Protein AF-A0A2S4UEX1-F1 (afdb_monomer)

Solvent-accessible surface area (backbone atoms only — not comparable to full-atom values): 8047 Å² total; per-residue (Å²): 134,86,85,81,86,78,75,74,74,84,74,80,72,80,70,77,70,56,43,48,67,89,42,46,71,67,38,50,58,53,49,52,52,53,32,50,78,68,70,47,55,55,76,77,33,6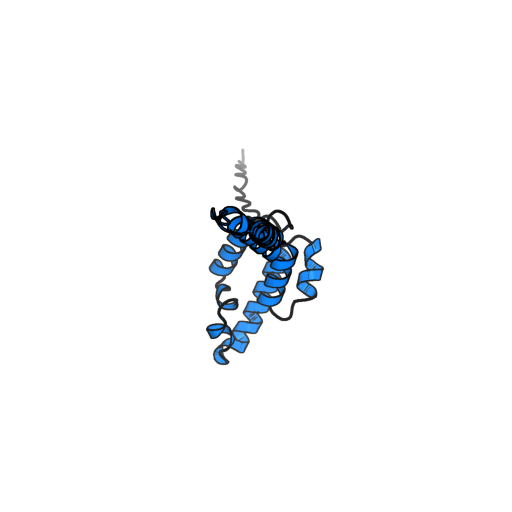4,84,56,65,75,34,76,96,34,50,74,58,47,54,56,47,32,56,53,46,39,55,48,51,61,73,45,37,37,77,87,49,46,63,59,35,68,76,28,62,91,38,40,61,52,21,50,51,54,49,39,51,73,40,35,51,59,57,51,53,48,51,54,50,25,52,49,49,47,74,68,61,70,88,59,89,95,58,64,65,67,58,50,52,51,53,58,76,73,70

Foldseek 3Di:
DDDDPPPPDPPPCPPLAADDLPCCVVSVVVLVVVCVVVVLCCLVPPVSVPDPVCVVVQVVSFVVLLVVNCVRHDPVLNVLSVVQSPGSVSSVVSVCVVSCVVVVVVVVVLVVQLVPLDDDPPDDPVVSVVSNVVD

Radius of gyration: 23.31 Å; Cα contacts (8 Å, |Δi|>4): 85; chains: 1; bounding box: 47×39×88 Å

Structure (mmCIF, N/CA/C/O backbone):
data_AF-A0A2S4UEX1-F1
#
_entry.id   AF-A0A2S4UEX1-F1
#
loop_
_atom_site.group_PDB
_atom_site.id
_atom_site.type_symbol
_atom_site.label_atom_id
_atom_site.label_alt_id
_atom_site.label_comp_id
_atom_site.label_asym_id
_atom_site.label_entity_id
_atom_site.label_seq_id
_atom_site.pdbx_PDB_ins_code
_atom_site.Cartn_x
_atom_site.Cartn_y
_atom_site.Cartn_z
_atom_site.occupancy
_atom_site.B_iso_or_equiv
_atom_site.auth_seq_id
_atom_site.auth_comp_id
_atom_site.auth_asym_id
_atom_site.auth_atom_id
_atom_site.pdbx_PDB_model_num
ATOM 1 N N . MET A 1 1 ? 18.247 19.158 54.604 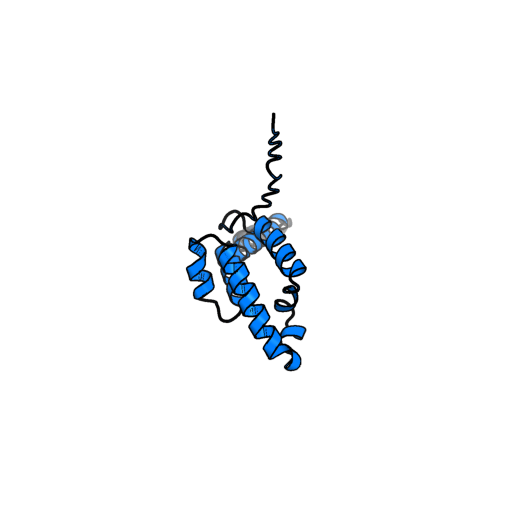1.00 45.16 1 MET A N 1
ATOM 2 C CA . MET A 1 1 ? 18.451 19.598 53.211 1.00 45.16 1 MET A CA 1
ATOM 3 C C . MET A 1 1 ? 17.717 18.611 52.330 1.00 45.16 1 MET A C 1
ATOM 5 O O . MET A 1 1 ? 18.118 17.457 52.274 1.00 45.16 1 MET A O 1
ATOM 9 N N . SER A 1 2 ? 16.562 19.025 51.811 1.00 39.44 2 SER A N 1
ATOM 10 C CA . SER A 1 2 ? 15.677 18.184 51.004 1.00 39.44 2 SER A CA 1
ATOM 11 C C . SER A 1 2 ? 16.321 17.893 49.655 1.00 39.44 2 SER A C 1
ATOM 13 O O . SER A 1 2 ? 16.837 18.804 49.010 1.00 39.44 2 SER A O 1
ATOM 15 N N . GLY A 1 3 ? 16.325 16.615 49.281 1.00 45.97 3 GLY A N 1
ATOM 16 C CA . GLY A 1 3 ? 16.811 16.158 47.990 1.00 45.97 3 GLY A CA 1
ATOM 17 C C . GLY A 1 3 ? 15.873 16.541 46.855 1.00 45.97 3 GLY A C 1
ATOM 18 O O . GLY A 1 3 ? 14.691 16.752 47.088 1.00 45.97 3 GLY A O 1
ATOM 19 N N . ASN A 1 4 ? 16.427 16.557 45.648 1.00 42.59 4 ASN A N 1
ATOM 20 C CA . ASN A 1 4 ? 15.720 16.269 44.407 1.00 42.59 4 ASN A CA 1
ATOM 21 C C . ASN A 1 4 ? 16.705 15.495 43.521 1.00 42.59 4 ASN A C 1
ATOM 23 O O . ASN A 1 4 ? 17.546 16.073 42.835 1.00 42.59 4 ASN A O 1
ATOM 27 N N . SER A 1 5 ? 16.629 14.166 43.602 1.00 52.34 5 SER A N 1
ATOM 28 C CA . SER A 1 5 ? 17.130 13.282 42.553 1.00 52.34 5 SER A CA 1
ATOM 29 C C . SER A 1 5 ? 16.087 13.277 41.444 1.00 52.34 5 SER A C 1
ATOM 31 O O . SER A 1 5 ? 15.237 12.392 41.406 1.00 52.34 5 SER A O 1
ATOM 33 N N . ASP A 1 6 ? 16.136 14.266 40.554 1.00 43.53 6 ASP A N 1
ATOM 34 C CA . ASP A 1 6 ? 15.383 14.198 39.304 1.00 43.53 6 ASP A CA 1
ATOM 35 C C . ASP A 1 6 ? 16.151 13.295 38.338 1.00 43.53 6 ASP A C 1
ATOM 37 O O . ASP A 1 6 ? 16.945 13.720 37.499 1.00 43.53 6 ASP A O 1
ATOM 41 N N . SER A 1 7 ? 15.920 11.995 38.532 1.00 51.84 7 SER A N 1
ATOM 42 C CA . SER A 1 7 ? 16.096 10.960 37.523 1.00 51.84 7 SER A CA 1
ATOM 43 C C . SER A 1 7 ? 15.204 11.330 36.342 1.00 51.84 7 SER A C 1
ATOM 45 O O . SER A 1 7 ? 14.029 10.971 36.307 1.00 51.84 7 SER A O 1
ATOM 47 N N . LEU A 1 8 ? 15.752 12.102 35.405 1.00 48.38 8 LEU A N 1
ATOM 48 C CA . LEU A 1 8 ? 15.090 12.399 34.147 1.00 48.38 8 LEU A CA 1
ATOM 49 C C . LEU A 1 8 ? 14.920 11.094 33.383 1.00 48.38 8 LEU A C 1
ATOM 51 O O . LEU A 1 8 ? 15.886 10.502 32.904 1.00 48.38 8 LEU A O 1
ATOM 55 N N . ASP A 1 9 ? 13.658 10.684 33.336 1.00 44.38 9 ASP A N 1
ATOM 56 C CA . ASP A 1 9 ? 13.128 9.553 32.608 1.00 44.38 9 ASP A CA 1
ATOM 57 C C . ASP A 1 9 ? 13.839 9.343 31.275 1.00 44.38 9 ASP A C 1
ATOM 59 O O . ASP A 1 9 ? 13.866 10.202 30.385 1.00 44.38 9 ASP A O 1
ATOM 63 N N . ASP A 1 10 ? 14.358 8.131 31.157 1.00 46.47 10 ASP A N 1
ATOM 64 C CA . ASP A 1 10 ? 14.896 7.516 29.966 1.00 46.47 10 ASP A CA 1
ATOM 65 C C . ASP A 1 10 ? 13.775 7.433 28.912 1.00 46.47 10 ASP A C 1
ATOM 67 O O . ASP A 1 10 ? 13.072 6.430 28.753 1.00 46.47 10 ASP A O 1
ATOM 71 N N . LYS A 1 11 ? 13.529 8.541 28.199 1.00 46.88 11 LYS A N 1
ATOM 72 C CA . LYS A 1 11 ? 12.700 8.545 26.994 1.00 46.88 11 LYS A CA 1
ATOM 73 C C . LYS A 1 11 ? 13.456 7.755 25.936 1.00 46.88 11 LYS A C 1
ATOM 75 O O . LYS A 1 11 ? 14.139 8.320 25.082 1.00 46.88 11 LYS A O 1
ATOM 80 N N . SER A 1 12 ? 13.234 6.445 25.938 1.00 43.19 12 SER A N 1
ATOM 81 C CA . SER A 1 12 ? 13.298 5.600 24.750 1.00 43.19 12 SER A CA 1
ATOM 82 C C . SER A 1 12 ? 12.320 6.164 23.710 1.00 43.19 12 SER A C 1
ATOM 84 O O . SER A 1 12 ? 11.197 5.698 23.515 1.00 43.19 12 SER A O 1
ATOM 86 N N . SER A 1 13 ? 12.721 7.257 23.064 1.00 47.03 13 SER A N 1
ATOM 87 C CA . SER A 1 13 ? 12.044 7.833 21.917 1.00 47.03 13 SER A CA 1
ATOM 88 C C . SER A 1 13 ? 12.367 6.936 20.733 1.00 47.03 13 SER A C 1
ATOM 90 O O . SER A 1 13 ? 13.177 7.266 19.867 1.00 47.03 13 SER A O 1
ATOM 92 N N . ASN A 1 14 ? 11.719 5.772 20.693 1.00 46.56 14 ASN A N 1
ATOM 93 C CA . ASN A 1 14 ? 11.555 4.986 19.478 1.00 46.56 14 ASN A CA 1
ATOM 94 C C . ASN A 1 14 ? 10.642 5.779 18.530 1.00 46.56 14 ASN A C 1
ATOM 96 O O . ASN A 1 14 ? 9.501 5.405 18.259 1.00 46.56 14 ASN A O 1
ATOM 100 N N . SER A 1 15 ? 11.117 6.944 18.081 1.00 61.66 15 SER A N 1
ATOM 101 C CA . SER A 1 15 ? 10.405 7.791 17.142 1.00 61.66 15 SER A CA 1
ATOM 102 C C . SER A 1 15 ? 10.394 7.066 15.805 1.00 61.66 15 SER A C 1
ATOM 104 O O . SER A 1 15 ? 11.376 6.988 15.069 1.00 61.66 15 SER A O 1
ATOM 106 N N . PHE A 1 16 ? 9.260 6.439 15.528 1.00 74.62 16 PHE A N 1
ATOM 107 C CA . PHE A 1 16 ? 8.956 5.875 14.233 1.00 74.62 16 PHE A CA 1
ATOM 108 C C . PHE A 1 16 ? 9.107 6.995 13.183 1.00 74.62 16 PHE A C 1
ATOM 110 O O . PHE A 1 16 ? 8.312 7.938 13.154 1.00 74.62 16 PHE A O 1
ATOM 117 N N . LYS A 1 17 ? 10.174 6.949 12.371 1.00 87.88 17 LYS A N 1
ATOM 118 C CA . LYS A 1 17 ? 10.455 7.989 11.369 1.00 87.88 17 LYS A CA 1
ATOM 119 C C . LYS A 1 17 ? 9.304 8.036 10.367 1.00 87.88 17 LYS A C 1
ATOM 121 O O . LYS A 1 17 ? 8.917 7.001 9.836 1.00 87.88 17 LYS A O 1
ATOM 126 N N . LYS A 1 18 ? 8.777 9.232 10.093 1.00 93.06 18 LYS A N 1
ATOM 127 C CA . LYS A 1 18 ? 7.683 9.416 9.129 1.00 93.06 18 LYS A CA 1
ATOM 128 C C . LYS A 1 18 ? 8.082 8.971 7.715 1.00 93.06 18 LYS A C 1
ATOM 130 O O . LYS A 1 18 ? 9.256 9.064 7.344 1.00 93.06 18 LYS A O 1
ATOM 135 N N . LEU A 1 19 ? 7.106 8.496 6.938 1.00 93.38 19 LEU A N 1
ATOM 136 C CA . LEU A 1 19 ? 7.322 8.061 5.553 1.00 93.38 19 LEU A CA 1
ATOM 137 C C . LEU A 1 19 ? 7.750 9.231 4.666 1.00 93.38 19 LEU A C 1
ATOM 139 O O . LEU A 1 19 ? 7.083 10.262 4.649 1.00 93.38 19 LEU A O 1
ATOM 143 N N . THR A 1 20 ? 8.805 9.021 3.890 1.00 90.31 20 THR A N 1
ATOM 144 C CA . THR A 1 20 ? 9.259 9.828 2.752 1.00 90.31 20 THR A CA 1
ATOM 145 C C . THR A 1 20 ? 9.391 8.912 1.532 1.00 90.31 20 THR A C 1
ATOM 147 O O . THR A 1 20 ? 9.487 7.693 1.674 1.00 90.31 20 THR A O 1
ATOM 150 N N . THR A 1 21 ? 9.473 9.467 0.322 1.00 86.88 21 THR A N 1
ATOM 151 C CA . THR A 1 21 ? 9.717 8.666 -0.899 1.00 86.88 21 THR A CA 1
ATOM 152 C C . THR A 1 21 ? 11.028 7.872 -0.841 1.00 86.88 21 THR A C 1
ATOM 154 O O . THR A 1 21 ? 11.167 6.840 -1.483 1.00 86.88 21 THR A O 1
ATOM 157 N N . SER A 1 22 ? 11.990 8.322 -0.033 1.00 87.12 22 SER A N 1
ATOM 158 C CA . SER A 1 22 ? 13.321 7.724 0.097 1.00 87.12 22 SER A CA 1
ATOM 159 C C . SER A 1 22 ? 13.449 6.616 1.147 1.00 87.12 22 SER A C 1
ATOM 161 O O . SER A 1 22 ? 14.493 5.970 1.200 1.00 87.12 22 SER A O 1
ATOM 163 N N . ASN A 1 23 ? 12.452 6.394 2.012 1.00 90.69 23 ASN A N 1
ATOM 164 C CA . ASN A 1 23 ? 12.578 5.450 3.134 1.00 90.69 23 ASN A CA 1
ATOM 165 C C . ASN A 1 23 ? 11.509 4.346 3.166 1.00 90.69 23 ASN A C 1
ATOM 167 O O . ASN A 1 23 ? 11.396 3.655 4.182 1.00 90.69 23 ASN A O 1
ATOM 171 N N . TRP A 1 24 ? 10.776 4.148 2.064 1.00 91.31 24 TRP A N 1
ATOM 172 C CA . TRP A 1 24 ? 9.657 3.203 1.962 1.00 91.31 24 TRP A CA 1
ATOM 173 C C . TRP A 1 24 ? 9.961 1.812 2.523 1.00 91.31 24 TRP A C 1
ATOM 175 O O . TRP A 1 24 ? 9.197 1.312 3.339 1.00 91.31 24 TRP A O 1
ATOM 185 N N . VAL A 1 25 ? 11.083 1.192 2.144 1.00 88.69 25 VAL A N 1
ATOM 186 C CA . VAL A 1 25 ? 11.407 -0.196 2.531 1.00 88.69 25 VAL A CA 1
ATOM 187 C C . VAL A 1 25 ? 11.537 -0.355 4.052 1.00 88.69 25 VAL A C 1
ATOM 189 O O . VAL A 1 25 ? 10.898 -1.225 4.658 1.00 88.69 25 VAL A O 1
ATOM 192 N N . SER A 1 26 ? 12.333 0.506 4.687 1.00 90.56 26 SER A N 1
ATOM 193 C CA . SER A 1 26 ? 12.536 0.480 6.140 1.00 90.56 26 SER A CA 1
ATOM 194 C C . SER A 1 26 ? 11.263 0.880 6.881 1.00 90.56 26 SER A C 1
ATOM 196 O O . SER A 1 26 ? 10.885 0.240 7.864 1.00 90.56 26 SER A O 1
ATOM 198 N N . TRP A 1 27 ? 10.566 1.901 6.376 1.00 94.06 27 TRP A N 1
ATOM 199 C CA . TRP A 1 27 ? 9.304 2.371 6.935 1.00 94.06 27 TRP A CA 1
ATOM 200 C C . TRP A 1 27 ? 8.230 1.281 6.903 1.00 94.06 27 TRP A C 1
ATOM 202 O O . TRP A 1 27 ? 7.634 0.980 7.934 1.00 94.06 27 TRP A O 1
ATOM 212 N N . LYS A 1 28 ? 8.042 0.621 5.754 1.00 93.94 28 LYS A N 1
ATOM 213 C CA . LYS A 1 28 ? 7.087 -0.476 5.544 1.00 93.94 28 LYS A CA 1
ATOM 214 C C . LYS A 1 28 ? 7.326 -1.609 6.528 1.00 93.94 28 LYS A C 1
ATOM 216 O O . LYS A 1 28 ? 6.379 -2.098 7.135 1.00 93.94 28 LYS A O 1
ATOM 221 N N . SER A 1 29 ? 8.582 -2.004 6.721 1.00 92.00 29 SER A N 1
ATOM 222 C CA . SER A 1 29 ? 8.941 -3.088 7.641 1.00 92.00 29 SER A CA 1
ATOM 223 C C . SER A 1 29 ? 8.516 -2.779 9.081 1.00 92.00 29 SER A C 1
ATOM 225 O O . SER A 1 29 ? 7.869 -3.604 9.732 1.00 92.00 29 SER A O 1
ATOM 227 N N . LEU A 1 30 ? 8.799 -1.562 9.557 1.00 92.44 30 LEU A N 1
ATOM 228 C CA . LEU A 1 30 ? 8.396 -1.109 10.890 1.00 92.44 30 LEU A CA 1
ATOM 229 C C . LEU A 1 30 ? 6.877 -0.908 10.994 1.00 92.44 30 LEU A C 1
ATOM 231 O O . LEU A 1 30 ? 6.266 -1.276 11.997 1.00 92.44 30 LEU A O 1
ATOM 235 N N . PHE A 1 31 ? 6.248 -0.362 9.954 1.00 94.19 31 PHE A N 1
ATOM 236 C CA . PHE A 1 31 ? 4.808 -0.124 9.923 1.00 94.19 31 PHE A CA 1
ATOM 237 C C . PHE A 1 31 ? 4.030 -1.441 9.982 1.00 94.19 31 PHE A C 1
ATOM 239 O O . PHE A 1 31 ? 3.083 -1.574 10.754 1.00 94.19 31 PHE A O 1
ATOM 246 N N . MET A 1 32 ? 4.486 -2.465 9.256 1.00 94.19 32 MET A N 1
ATOM 247 C CA . MET A 1 32 ? 3.907 -3.807 9.309 1.00 94.19 32 MET A CA 1
ATOM 248 C C . MET A 1 32 ? 4.044 -4.453 10.689 1.00 94.19 32 MET A C 1
ATOM 250 O O . MET A 1 32 ? 3.137 -5.170 11.118 1.00 94.19 32 MET A O 1
ATOM 254 N N . LEU A 1 33 ? 5.146 -4.207 11.403 1.00 93.00 33 LEU A N 1
ATOM 255 C CA . LEU A 1 33 ? 5.292 -4.650 12.790 1.00 93.00 33 LEU A CA 1
ATOM 256 C C . LEU A 1 33 ? 4.265 -3.956 13.697 1.00 93.00 33 LEU A C 1
ATOM 258 O O . LEU A 1 33 ? 3.628 -4.611 14.522 1.00 93.00 33 LEU A O 1
ATOM 262 N N . HIS A 1 34 ? 4.040 -2.660 13.480 1.00 92.06 34 HIS A N 1
ATOM 263 C CA . HIS A 1 34 ? 3.055 -1.882 14.223 1.00 92.06 34 HIS A CA 1
ATOM 264 C C . HIS A 1 34 ? 1.608 -2.332 13.941 1.00 92.06 34 HIS A C 1
ATOM 266 O O . HIS A 1 34 ? 0.799 -2.452 14.858 1.00 92.06 34 HIS A O 1
ATOM 272 N N . LEU A 1 35 ? 1.272 -2.666 12.692 1.00 94.00 35 LEU A N 1
ATOM 273 C CA . LEU A 1 35 ? -0.041 -3.231 12.360 1.00 94.00 35 LEU A CA 1
ATOM 274 C C . LEU A 1 35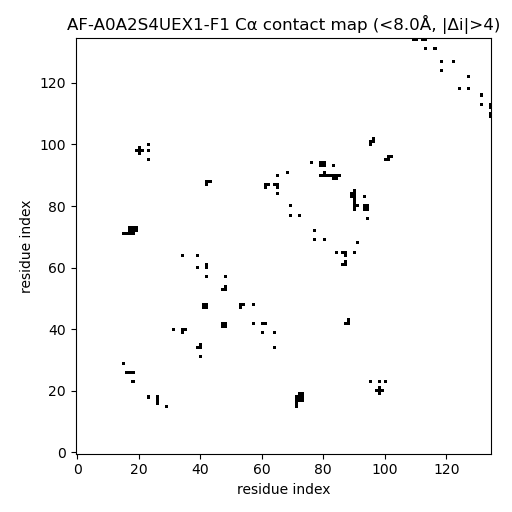 ? -0.262 -4.597 13.015 1.00 94.00 35 LEU A C 1
ATOM 276 O O . LEU A 1 35 ? -1.364 -4.887 13.487 1.00 94.00 35 LEU A O 1
ATOM 280 N N . LYS A 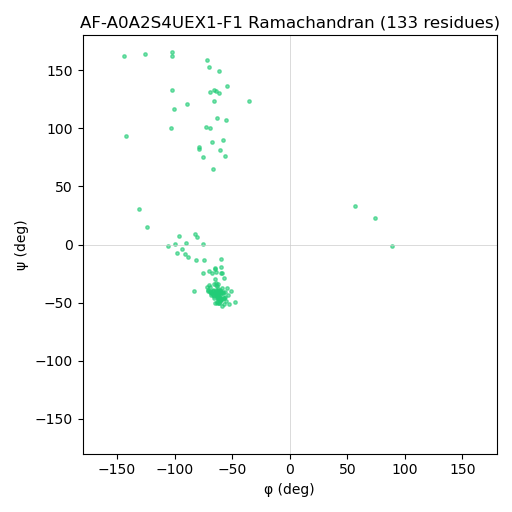1 36 ? 0.778 -5.441 13.063 1.00 93.56 36 LYS A N 1
ATOM 281 C CA . LYS A 1 36 ? 0.717 -6.745 13.737 1.00 93.56 36 LYS A CA 1
ATOM 282 C C . LYS A 1 36 ? 0.459 -6.592 15.234 1.00 93.56 36 LYS A C 1
ATOM 284 O O . LYS A 1 36 ? -0.434 -7.266 15.738 1.00 93.56 36 LYS A O 1
ATOM 289 N N . SER A 1 37 ? 1.175 -5.699 15.922 1.00 92.50 37 SER A N 1
ATOM 290 C CA . SER A 1 37 ? 0.998 -5.497 17.369 1.00 92.50 37 SER A CA 1
ATOM 291 C C . SER A 1 37 ? -0.390 -4.965 17.736 1.00 92.50 37 SER A C 1
ATOM 293 O O . SER A 1 37 ? -0.866 -5.193 18.843 1.00 92.50 37 SER A O 1
ATOM 295 N N . GLN A 1 38 ? -1.072 -4.307 16.796 1.00 92.75 38 GLN A N 1
ATOM 296 C CA . GLN A 1 38 ? -2.432 -3.804 16.977 1.00 92.75 38 GLN A CA 1
ATOM 297 C C . GLN A 1 38 ? -3.535 -4.733 16.437 1.00 92.75 38 GLN A C 1
ATOM 299 O O . GLN A 1 38 ? -4.700 -4.325 16.408 1.00 92.75 38 GLN A O 1
ATOM 304 N N . CYS A 1 39 ? -3.195 -5.953 16.003 1.00 92.06 39 CYS A N 1
ATOM 305 C CA . CYS A 1 39 ? -4.120 -6.914 15.385 1.00 92.06 39 CYS A CA 1
ATOM 306 C C . CYS A 1 39 ? -4.844 -6.370 14.135 1.00 92.06 39 CYS A C 1
ATOM 308 O O . CYS A 1 39 ? -5.993 -6.723 13.873 1.00 92.06 39 CYS A O 1
ATOM 310 N N . LEU A 1 40 ? -4.173 -5.512 13.358 1.00 94.50 40 LEU A N 1
ATOM 311 C CA . LEU A 1 40 ? -4.706 -4.893 12.136 1.00 94.50 40 LEU A CA 1
ATOM 312 C C . LEU A 1 40 ? -4.259 -5.604 10.851 1.00 94.50 40 LEU A C 1
ATOM 314 O O . LEU A 1 40 ? -4.770 -5.304 9.779 1.00 94.50 40 LEU A O 1
ATOM 318 N N . LYS A 1 41 ? -3.344 -6.583 10.936 1.00 92.69 41 LYS A N 1
ATOM 319 C CA . LYS A 1 41 ? -2.842 -7.327 9.762 1.00 92.69 41 LYS A CA 1
ATOM 320 C C . LYS A 1 41 ? -3.951 -8.067 8.991 1.00 92.69 41 LYS A C 1
ATOM 322 O O . LYS A 1 41 ? -3.793 -8.308 7.802 1.00 92.69 41 LYS A O 1
ATOM 327 N N . CYS A 1 42 ? -5.061 -8.406 9.647 1.00 92.12 42 CYS A N 1
ATOM 328 C CA . CYS A 1 42 ? -6.220 -9.045 9.014 1.00 92.12 42 CYS A CA 1
ATOM 329 C C . CYS A 1 42 ? -6.844 -8.210 7.886 1.00 92.12 42 CYS A C 1
ATOM 331 O O . CYS A 1 42 ? -7.553 -8.767 7.064 1.00 92.12 42 CYS A O 1
ATOM 333 N N . LEU A 1 43 ? -6.586 -6.896 7.841 1.00 94.00 43 LEU A N 1
ATOM 334 C CA . LEU A 1 43 ? -7.063 -6.025 6.766 1.00 94.00 43 LEU A CA 1
ATOM 335 C C . LEU A 1 43 ? -6.450 -6.385 5.404 1.00 94.00 43 LEU A C 1
ATOM 337 O O . LEU A 1 43 ? -7.028 -6.041 4.388 1.00 94.00 43 LEU A O 1
ATOM 341 N N . PHE A 1 44 ? -5.318 -7.099 5.381 1.00 93.31 44 PHE A N 1
ATOM 342 C CA . PHE A 1 44 ? -4.706 -7.631 4.157 1.00 93.31 44 PHE A CA 1
ATOM 343 C C . PHE A 1 44 ? -5.188 -9.048 3.790 1.00 93.31 44 PHE A C 1
ATOM 345 O O . PHE A 1 44 ? -4.661 -9.645 2.855 1.00 93.31 44 PHE A O 1
ATOM 352 N N . ASP A 1 45 ? -6.102 -9.642 4.562 1.00 93.69 45 ASP A N 1
ATOM 353 C CA . ASP A 1 45 ? -6.623 -10.986 4.304 1.00 93.69 45 ASP A CA 1
ATOM 354 C C . ASP A 1 45 ? -8.025 -10.894 3.698 1.00 93.69 45 ASP A C 1
ATOM 356 O O . ASP A 1 45 ? -9.009 -10.726 4.420 1.00 93.69 45 ASP A O 1
ATOM 360 N N . ASN A 1 46 ? -8.115 -11.044 2.375 1.00 91.31 46 ASN A N 1
ATOM 361 C CA . ASN A 1 46 ? -9.382 -10.972 1.642 1.00 91.31 46 ASN A CA 1
ATOM 362 C C . ASN A 1 46 ? -10.421 -11.956 2.199 1.00 91.31 46 ASN A C 1
ATOM 364 O O . ASN A 1 46 ? -11.578 -11.591 2.369 1.00 91.31 46 ASN A O 1
ATOM 368 N N . LYS A 1 47 ? -10.003 -13.162 2.619 1.00 92.69 47 LYS A N 1
ATOM 369 C CA . LYS A 1 47 ? -10.922 -14.154 3.204 1.00 92.69 47 LYS A CA 1
ATOM 370 C C . LYS A 1 47 ? -11.476 -13.724 4.555 1.00 92.69 47 LYS A C 1
ATOM 372 O O . LYS A 1 47 ? -12.491 -14.256 4.991 1.00 92.69 47 LYS A O 1
ATOM 377 N N . TRP A 1 48 ? -10.772 -12.857 5.279 1.00 92.88 48 TRP A N 1
ATOM 378 C CA . TRP A 1 48 ? -11.258 -12.297 6.536 1.00 92.88 48 TRP A CA 1
ATOM 379 C C . TRP A 1 48 ? -12.185 -11.102 6.287 1.00 92.88 48 TRP A C 1
ATOM 381 O O . TRP A 1 48 ? -13.204 -10.982 6.968 1.00 92.88 48 TRP A O 1
ATOM 391 N N . VAL A 1 49 ? -11.827 -10.255 5.314 1.00 91.50 49 VAL A N 1
ATOM 392 C CA . VAL A 1 49 ? -12.555 -9.039 4.915 1.00 91.50 49 VAL A CA 1
ATOM 393 C C . VAL A 1 49 ? -13.912 -9.359 4.285 1.00 91.50 49 VAL A C 1
ATOM 395 O O . VAL A 1 49 ? -14.885 -8.691 4.602 1.00 91.50 49 VAL A O 1
ATOM 398 N N . GLU A 1 50 ? -13.997 -10.401 3.459 1.00 92.06 50 GLU A N 1
ATOM 399 C CA . GLU A 1 50 ? -15.217 -10.803 2.735 1.00 92.06 50 GLU A CA 1
ATOM 400 C C . GLU A 1 50 ? -16.272 -11.504 3.612 1.00 92.06 50 GLU A C 1
ATOM 402 O O . GLU A 1 50 ? -17.314 -11.919 3.115 1.00 92.06 50 GLU A O 1
ATOM 407 N N . LYS A 1 51 ? -16.019 -11.686 4.913 1.00 91.81 51 LYS A N 1
ATOM 408 C CA . LYS A 1 51 ? -16.981 -12.328 5.818 1.00 91.81 51 LYS A CA 1
ATOM 409 C C . LYS A 1 51 ? -17.931 -11.305 6.431 1.00 91.81 51 LYS A C 1
ATOM 411 O O . LYS A 1 51 ? -17.484 -10.475 7.223 1.00 91.81 51 LYS A O 1
ATOM 416 N N . ASP A 1 52 ? -19.229 -11.482 6.206 1.00 85.44 52 ASP A N 1
ATOM 417 C CA . ASP A 1 52 ? -20.297 -10.632 6.760 1.00 85.44 52 ASP A CA 1
ATOM 418 C C . ASP A 1 52 ? -20.195 -10.446 8.287 1.00 85.44 52 ASP A C 1
ATOM 420 O O . ASP A 1 52 ? -20.327 -9.341 8.803 1.00 85.44 52 ASP A O 1
ATOM 424 N N . GLU A 1 53 ? -19.843 -11.500 9.037 1.00 91.38 53 GLU A N 1
ATOM 425 C CA . GLU A 1 53 ? -19.665 -11.445 10.505 1.00 91.38 53 GLU A CA 1
ATOM 426 C C . GLU A 1 53 ? -18.580 -10.453 10.984 1.00 91.38 53 GLU A C 1
ATOM 428 O O . GLU A 1 53 ? -18.450 -10.178 12.185 1.00 91.38 53 GLU A O 1
ATOM 433 N N . ASN A 1 54 ? -17.747 -9.955 10.067 1.00 90.50 54 ASN A N 1
ATOM 434 C CA . ASN A 1 54 ? -16.670 -9.021 10.352 1.00 90.50 54 ASN A CA 1
ATOM 435 C C . ASN A 1 54 ? -16.965 -7.592 9.897 1.00 90.50 54 ASN A C 1
ATOM 437 O O . ASN A 1 54 ? -16.121 -6.747 10.177 1.00 90.50 54 ASN A O 1
ATOM 441 N N . GLU A 1 55 ? -18.106 -7.289 9.276 1.00 90.12 55 GLU A N 1
ATOM 442 C CA . GLU A 1 55 ? -18.401 -5.966 8.699 1.00 90.12 55 GLU A CA 1
ATOM 443 C C . GLU A 1 55 ? -18.195 -4.817 9.710 1.00 90.12 55 GLU A C 1
ATOM 445 O O . GLU A 1 55 ? -17.384 -3.911 9.491 1.00 90.12 55 GLU A O 1
ATOM 450 N N . ASP A 1 56 ? -18.783 -4.919 10.905 1.00 91.38 56 ASP A N 1
ATOM 451 C CA . ASP A 1 56 ? -18.601 -3.923 11.974 1.00 91.38 56 ASP A CA 1
ATOM 452 C C . ASP A 1 56 ? -17.135 -3.792 12.424 1.00 91.38 56 ASP A C 1
ATOM 454 O O . ASP A 1 56 ? -16.611 -2.702 12.701 1.00 91.38 56 ASP A O 1
ATOM 458 N N . LYS A 1 57 ? -16.427 -4.927 12.509 1.00 93.31 57 LYS A N 1
ATOM 459 C CA . LYS A 1 57 ? -15.005 -4.955 12.882 1.00 93.31 57 LYS A CA 1
ATOM 460 C C . LYS A 1 57 ? -14.147 -4.364 11.770 1.00 93.31 57 LYS A C 1
ATOM 462 O O . LYS A 1 57 ? -13.129 -3.742 12.077 1.00 93.31 57 LYS A O 1
ATOM 467 N N . LEU A 1 58 ? -14.533 -4.569 10.516 1.00 93.31 58 LEU A N 1
ATOM 468 C CA . LEU A 1 58 ? -13.841 -4.114 9.325 1.00 93.31 58 LEU A CA 1
ATOM 469 C C . LEU A 1 58 ? -13.854 -2.592 9.271 1.00 93.31 58 LEU A C 1
ATOM 471 O O . LEU A 1 58 ? -12.779 -2.002 9.180 1.00 93.31 58 LEU A O 1
ATOM 475 N N . VAL A 1 59 ? -15.017 -1.955 9.436 1.00 93.88 59 VAL A N 1
ATOM 476 C CA . VAL A 1 59 ? -15.133 -0.486 9.479 1.00 93.88 59 VAL A CA 1
ATOM 477 C C . VAL A 1 59 ? -14.242 0.084 10.583 1.00 93.88 59 VAL A C 1
ATOM 479 O O . VAL A 1 59 ? -13.371 0.921 10.336 1.00 93.88 59 VAL A O 1
ATOM 482 N N . ARG A 1 60 ? -14.364 -0.442 11.810 1.00 94.88 60 ARG A N 1
ATOM 483 C CA . ARG A 1 60 ? -13.579 0.044 12.955 1.00 94.88 60 ARG A CA 1
ATOM 484 C C . ARG A 1 60 ? -12.072 -0.130 12.756 1.00 94.88 60 ARG A C 1
ATOM 486 O O . ARG A 1 60 ? -11.291 0.750 13.130 1.00 94.88 60 ARG A O 1
ATOM 493 N N . ARG A 1 61 ? -11.641 -1.270 12.206 1.00 95.88 61 ARG A N 1
ATOM 494 C CA . ARG A 1 61 ? -10.222 -1.550 11.944 1.00 95.88 61 ARG A CA 1
ATOM 495 C C . ARG A 1 61 ? -9.687 -0.700 10.795 1.00 95.88 61 ARG A C 1
ATOM 497 O O . ARG A 1 61 ? -8.584 -0.183 10.950 1.00 95.88 61 ARG A O 1
ATOM 504 N N . ASN A 1 62 ? -10.461 -0.482 9.730 1.00 95.56 62 ASN A N 1
ATOM 505 C CA . ASN A 1 62 ? -10.107 0.430 8.641 1.00 95.56 62 ASN A CA 1
ATOM 506 C C . ASN A 1 62 ? -9.889 1.852 9.158 1.00 95.56 62 ASN A C 1
ATOM 508 O O . ASN A 1 62 ? -8.799 2.388 8.980 1.00 95.56 62 ASN A O 1
ATOM 512 N N . CYS A 1 63 ? -10.841 2.433 9.898 1.00 94.88 63 CYS A N 1
ATOM 513 C CA . CYS A 1 63 ? -10.674 3.778 10.461 1.00 94.88 63 CYS A CA 1
ATOM 514 C C . CYS A 1 63 ? -9.435 3.877 11.364 1.00 94.88 63 CYS A C 1
ATOM 516 O O . CYS A 1 63 ? -8.682 4.852 11.311 1.00 94.88 63 CYS A O 1
ATOM 518 N N . LYS A 1 64 ? -9.192 2.851 12.193 1.00 96.00 64 LYS A N 1
ATOM 519 C CA . LYS A 1 64 ? -8.013 2.800 13.066 1.00 96.00 64 LYS A CA 1
ATOM 520 C C . LYS A 1 64 ? -6.711 2.735 12.261 1.00 96.00 64 LYS A C 1
ATOM 522 O O . LYS A 1 64 ? -5.760 3.440 12.597 1.00 96.00 64 LYS A O 1
ATOM 527 N N . ALA A 1 65 ? -6.668 1.912 11.217 1.00 96.25 65 ALA A N 1
ATOM 528 C CA . ALA A 1 65 ? -5.498 1.738 10.367 1.00 96.25 65 ALA A CA 1
ATOM 529 C C . ALA A 1 65 ? -5.234 2.968 9.484 1.00 96.25 65 ALA A C 1
ATOM 531 O O . ALA A 1 65 ? -4.087 3.396 9.401 1.00 96.25 65 ALA A O 1
ATOM 532 N N . LEU A 1 66 ? -6.271 3.603 8.928 1.00 96.25 66 LEU A N 1
ATOM 533 C CA . LEU A 1 66 ? -6.172 4.869 8.190 1.00 96.25 66 LEU A CA 1
ATOM 534 C C . LEU A 1 66 ? -5.652 6.002 9.076 1.00 96.25 66 LEU A C 1
ATOM 536 O O . LEU A 1 66 ? -4.715 6.702 8.701 1.00 96.25 66 LEU A O 1
ATOM 540 N N . LYS A 1 67 ? -6.185 6.147 10.297 1.00 95.19 67 LYS A N 1
ATOM 541 C CA . LYS A 1 67 ? -5.671 7.130 11.263 1.00 95.19 67 LYS A CA 1
ATOM 542 C C . LYS A 1 67 ? -4.205 6.869 11.601 1.00 95.19 67 LYS A C 1
ATOM 544 O O . LYS A 1 67 ? -3.423 7.810 11.735 1.00 95.19 67 LYS A O 1
ATOM 549 N N . LEU A 1 68 ? -3.833 5.601 11.769 1.00 94.69 68 LEU A N 1
ATOM 550 C CA . LEU A 1 68 ? -2.447 5.229 12.018 1.00 94.69 68 LEU A CA 1
ATOM 551 C C . LEU A 1 68 ? -1.563 5.606 10.823 1.00 94.69 68 LEU A C 1
ATOM 553 O O . LEU A 1 68 ? -0.562 6.281 11.034 1.00 94.69 68 LEU A O 1
ATOM 557 N N . LEU A 1 69 ? -1.969 5.231 9.606 1.00 95.25 69 LEU A N 1
ATOM 558 C CA . LEU A 1 69 ? -1.286 5.529 8.347 1.00 95.25 69 LEU A CA 1
ATOM 559 C C . LEU A 1 69 ? -1.067 7.036 8.165 1.00 95.25 69 LEU A C 1
ATOM 561 O O . LEU A 1 69 ? 0.051 7.476 7.931 1.00 95.25 69 LEU A O 1
ATOM 565 N N . TYR A 1 70 ? -2.107 7.842 8.370 1.00 95.00 70 TYR A N 1
ATOM 566 C CA . TYR A 1 70 ? -2.031 9.299 8.269 1.00 95.00 70 TYR A CA 1
ATOM 567 C C . TYR A 1 70 ? -0.993 9.902 9.231 1.00 95.00 70 TYR A C 1
ATOM 569 O O . TYR A 1 70 ? -0.214 10.777 8.865 1.00 95.00 70 TYR A O 1
ATOM 577 N N . ASN A 1 71 ? -0.918 9.396 10.464 1.00 93.69 71 ASN A N 1
ATOM 578 C CA . ASN A 1 71 ? 0.016 9.914 11.466 1.00 93.69 71 ASN A CA 1
ATOM 579 C C . ASN A 1 71 ? 1.472 9.489 11.225 1.00 93.69 71 ASN A C 1
ATOM 581 O O . ASN A 1 71 ? 2.398 10.164 11.688 1.00 93.69 71 ASN A O 1
ATOM 585 N N . THR A 1 72 ? 1.679 8.375 10.526 1.00 94.00 72 THR A N 1
ATOM 586 C CA . THR A 1 72 ? 2.992 7.768 10.293 1.00 94.00 72 THR A CA 1
ATOM 587 C C . THR A 1 72 ? 3.647 8.207 8.984 1.00 94.00 72 THR A C 1
ATOM 589 O O . THR A 1 72 ? 4.809 7.862 8.751 1.00 94.00 72 THR A O 1
ATOM 592 N N . VAL A 1 73 ? 2.968 9.000 8.152 1.00 94.00 73 VAL A N 1
ATOM 593 C CA . VAL A 1 73 ? 3.524 9.563 6.913 1.00 94.00 73 VAL A CA 1
ATOM 594 C C . VAL A 1 73 ? 3.929 11.034 7.054 1.00 94.00 73 VAL A C 1
ATOM 596 O O . VAL A 1 73 ? 3.543 11.733 7.999 1.00 94.00 73 VAL A O 1
ATOM 599 N N . HIS A 1 74 ? 4.762 11.516 6.128 1.00 94.50 74 HIS A N 1
ATOM 600 C CA . HIS A 1 74 ? 5.009 12.947 5.961 1.00 94.50 74 HIS A CA 1
ATOM 601 C C . HIS A 1 74 ? 3.771 13.653 5.387 1.00 94.50 74 HIS A C 1
ATOM 603 O O . HIS A 1 74 ? 2.985 13.051 4.657 1.00 94.50 74 HIS A O 1
ATOM 609 N N . LYS A 1 75 ? 3.621 14.948 5.691 1.00 93.94 75 LYS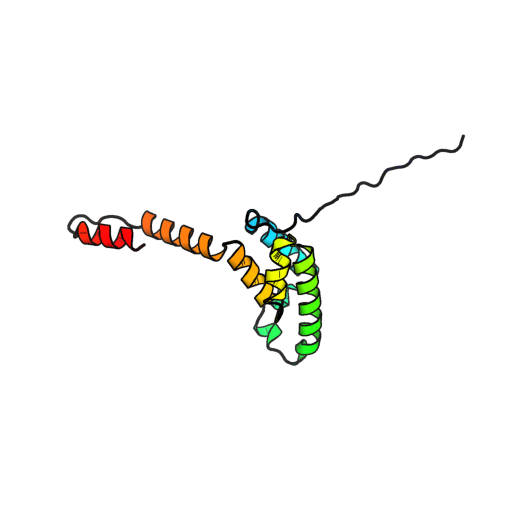 A N 1
ATOM 610 C CA . LYS A 1 75 ? 2.443 15.751 5.318 1.00 93.94 75 LYS A CA 1
ATOM 611 C C . LYS A 1 75 ? 2.158 15.779 3.815 1.00 93.94 75 LYS A C 1
ATOM 613 O O . LYS A 1 75 ? 1.004 15.878 3.419 1.00 93.94 75 LYS A O 1
ATOM 618 N N . ASP A 1 76 ? 3.195 15.639 2.993 1.00 91.88 76 ASP A N 1
ATOM 619 C CA . ASP A 1 76 ? 3.073 15.665 1.531 1.00 91.88 76 ASP A CA 1
ATOM 620 C C . ASP A 1 76 ? 2.255 14.476 0.997 1.00 91.88 76 ASP A C 1
ATOM 622 O O . ASP A 1 76 ? 1.679 14.549 -0.083 1.00 91.88 76 ASP A O 1
ATOM 626 N N . PHE A 1 77 ? 2.143 13.398 1.779 1.00 93.62 77 PHE A N 1
ATOM 627 C CA . PHE A 1 77 ? 1.350 12.221 1.436 1.00 93.62 77 PHE A CA 1
ATOM 628 C C . PHE A 1 77 ? -0.095 12.272 1.937 1.00 93.62 77 PHE A C 1
ATOM 630 O O . PHE A 1 77 ? -0.889 11.410 1.573 1.00 93.62 77 PHE A O 1
ATOM 637 N N . HIS A 1 78 ? -0.469 13.260 2.755 1.00 95.12 78 HIS A N 1
ATOM 638 C CA . HIS A 1 78 ? -1.817 13.326 3.324 1.00 95.12 78 HIS A CA 1
ATOM 639 C C . HIS A 1 78 ? -2.894 13.397 2.236 1.00 95.12 78 HIS A C 1
ATOM 641 O O . HIS A 1 78 ? -3.882 12.675 2.316 1.00 95.12 78 HIS A O 1
ATOM 647 N N . ASN A 1 79 ? -2.676 14.192 1.185 1.00 94.75 79 ASN A N 1
ATOM 648 C CA . ASN A 1 79 ? -3.617 14.281 0.065 1.00 94.75 79 ASN A CA 1
ATOM 649 C C . ASN A 1 79 ? -3.738 12.956 -0.697 1.00 94.75 79 ASN A C 1
ATOM 651 O O . ASN A 1 79 ? -4.822 12.618 -1.155 1.00 94.75 79 ASN A O 1
ATOM 655 N N . ASN A 1 80 ? -2.647 12.191 -0.809 1.00 92.12 80 ASN A N 1
ATOM 656 C CA . ASN A 1 80 ? -2.677 10.875 -1.442 1.00 92.12 80 ASN A CA 1
ATOM 657 C C . ASN A 1 80 ? -3.511 9.879 -0.622 1.00 92.12 80 ASN A C 1
ATOM 659 O O . ASN A 1 80 ? -4.301 9.143 -1.200 1.00 92.12 80 ASN A O 1
ATOM 663 N N . ILE A 1 81 ? -3.404 9.918 0.711 1.00 94.00 81 ILE A N 1
ATOM 664 C CA . ILE A 1 81 ? -4.248 9.109 1.604 1.00 94.00 81 ILE A CA 1
ATOM 665 C C . ILE A 1 81 ? -5.717 9.509 1.466 1.00 94.00 81 ILE A C 1
ATOM 667 O O . ILE A 1 81 ? -6.559 8.645 1.263 1.00 94.00 81 ILE A O 1
ATOM 671 N N . LEU A 1 82 ? -6.024 10.807 1.556 1.00 94.19 82 LEU A N 1
ATOM 672 C CA . LEU A 1 82 ? -7.403 11.306 1.506 1.00 94.19 82 LEU A CA 1
ATOM 673 C C . LEU A 1 82 ? -8.078 11.054 0.152 1.00 94.19 82 LEU A C 1
ATOM 675 O O . LEU A 1 82 ? -9.286 10.881 0.101 1.00 94.19 82 LEU A O 1
ATOM 679 N N . ALA A 1 83 ? -7.314 11.014 -0.941 1.00 94.50 83 ALA A N 1
ATOM 680 C CA . ALA A 1 83 ? -7.844 10.678 -2.260 1.00 94.50 83 ALA A CA 1
ATOM 681 C C . ALA A 1 83 ? -8.159 9.178 -2.437 1.00 94.50 83 ALA A C 1
ATOM 683 O O . ALA A 1 83 ? -8.813 8.820 -3.411 1.00 94.50 83 ALA A O 1
ATOM 684 N N . ASN A 1 84 ? -7.685 8.311 -1.533 1.00 94.50 84 ASN A N 1
ATOM 685 C CA . ASN A 1 84 ? -7.799 6.851 -1.619 1.00 94.50 84 ASN A CA 1
ATOM 686 C C . ASN A 1 84 ? -8.321 6.243 -0.299 1.00 94.50 84 ASN A C 1
ATOM 688 O O . ASN A 1 84 ? -7.953 5.130 0.066 1.00 94.50 84 ASN A O 1
ATOM 692 N N . ASP A 1 85 ? -9.149 6.971 0.455 1.00 91.31 85 ASP A N 1
ATOM 693 C CA . ASP A 1 85 ? -9.566 6.599 1.816 1.00 91.31 85 ASP A CA 1
ATOM 694 C C . ASP A 1 85 ? -10.731 5.593 1.883 1.00 91.31 85 ASP A C 1
ATOM 696 O O . ASP A 1 85 ? -11.229 5.295 2.971 1.00 91.31 85 ASP A O 1
ATOM 700 N N . THR A 1 86 ? -11.124 5.020 0.738 1.00 91.88 86 T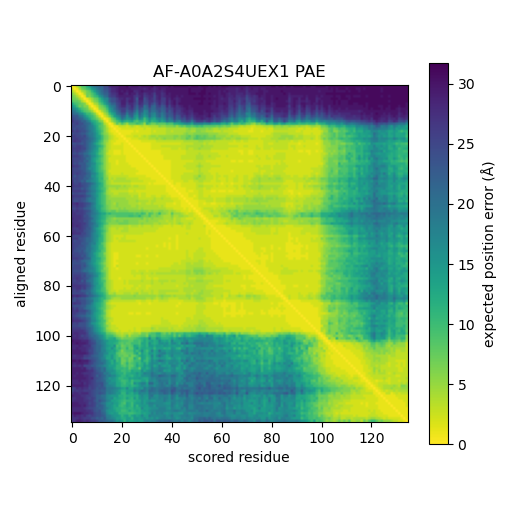HR A N 1
ATOM 701 C CA . THR A 1 86 ? -12.183 4.000 0.634 1.00 91.88 86 THR A CA 1
ATOM 702 C C . THR A 1 86 ? -11.893 2.789 1.522 1.00 91.88 86 THR A C 1
ATOM 704 O O . THR A 1 86 ? -12.781 2.291 2.215 1.00 91.88 86 THR A O 1
ATOM 707 N N . SER A 1 87 ? -10.634 2.354 1.571 1.00 93.31 87 SER A N 1
ATOM 708 C CA . SER A 1 87 ? -10.146 1.391 2.550 1.00 93.31 87 SER A CA 1
ATOM 709 C C . SER A 1 87 ? -8.712 1.716 2.961 1.00 93.31 87 SER A C 1
ATOM 711 O O . SER A 1 87 ? -7.980 2.438 2.284 1.00 93.31 87 SER A O 1
ATOM 713 N N . PHE A 1 88 ? -8.275 1.156 4.089 1.00 95.62 88 PHE A N 1
ATOM 714 C CA . PHE A 1 88 ? -6.874 1.249 4.493 1.00 95.62 88 PHE A CA 1
ATOM 715 C C . PHE A 1 88 ? -5.927 0.650 3.442 1.00 95.62 88 PHE A C 1
ATOM 717 O O . PHE A 1 88 ? -4.832 1.180 3.257 1.00 95.62 88 PHE A O 1
ATOM 724 N N . VAL A 1 89 ? -6.327 -0.446 2.787 1.00 95.44 89 VAL A N 1
ATOM 725 C CA . VAL A 1 89 ? -5.488 -1.140 1.800 1.00 95.44 89 VAL A CA 1
ATOM 726 C C . VAL A 1 89 ? -5.314 -0.279 0.554 1.00 95.44 89 VAL A C 1
ATOM 728 O O . VAL A 1 89 ? -4.180 -0.092 0.125 1.00 95.44 89 VAL A O 1
ATOM 731 N N . ASP A 1 90 ? -6.385 0.348 0.066 1.00 95.06 90 ASP A N 1
ATOM 732 C CA . ASP A 1 90 ? -6.323 1.241 -1.099 1.00 95.06 90 ASP A CA 1
ATOM 733 C C . ASP A 1 90 ? -5.374 2.422 -0.847 1.00 95.06 90 ASP A C 1
ATOM 735 O O . ASP A 1 90 ? -4.469 2.692 -1.641 1.00 95.06 90 ASP A O 1
ATOM 739 N N . ALA A 1 91 ? -5.505 3.084 0.309 1.00 96.00 91 ALA A N 1
ATOM 740 C CA . ALA A 1 91 ? -4.605 4.168 0.699 1.00 96.00 91 ALA A CA 1
ATOM 741 C C . ALA A 1 91 ? -3.150 3.695 0.858 1.00 96.00 91 ALA A C 1
ATOM 743 O O . ALA A 1 91 ? -2.209 4.409 0.505 1.00 96.00 91 ALA A O 1
ATOM 744 N N . TYR A 1 92 ? -2.943 2.496 1.406 1.00 96.00 92 TYR A N 1
ATOM 745 C CA . TYR A 1 92 ? -1.615 1.917 1.581 1.00 96.00 92 TYR A CA 1
ATOM 746 C C . TYR A 1 92 ? -0.942 1.595 0.237 1.00 96.00 92 TYR A C 1
ATOM 748 O O . TYR A 1 92 ? 0.238 1.912 0.055 1.00 96.00 92 TYR A O 1
ATOM 756 N N . ASP A 1 93 ? -1.680 1.020 -0.710 1.00 93.75 93 ASP A N 1
ATOM 757 C CA . ASP A 1 93 ? -1.174 0.654 -2.034 1.00 93.75 93 ASP A CA 1
ATOM 758 C C . ASP A 1 93 ? -0.927 1.891 -2.913 1.00 93.75 93 ASP A C 1
ATOM 760 O O . ASP A 1 93 ? 0.091 1.971 -3.612 1.00 93.75 93 ASP A O 1
ATOM 764 N N . ALA A 1 94 ? -1.770 2.923 -2.804 1.00 93.00 94 ALA A N 1
ATOM 765 C CA . ALA A 1 94 ? -1.537 4.218 -3.447 1.00 93.00 94 ALA A CA 1
ATOM 766 C C . ALA A 1 94 ? -0.228 4.876 -2.965 1.00 93.00 94 ALA A C 1
ATOM 768 O O . ALA A 1 94 ? 0.560 5.398 -3.767 1.00 93.00 94 ALA A O 1
ATOM 769 N N . LEU A 1 95 ? 0.063 4.795 -1.662 1.00 93.69 95 LEU A N 1
ATOM 770 C CA . LEU A 1 95 ? 1.330 5.273 -1.105 1.00 93.69 95 LEU A CA 1
ATOM 771 C C . LEU A 1 95 ? 2.519 4.440 -1.573 1.00 93.69 95 LEU A C 1
ATOM 773 O O . LEU A 1 95 ? 3.566 5.009 -1.890 1.00 93.69 95 LEU A O 1
ATOM 777 N N . ALA A 1 96 ? 2.367 3.115 -1.624 1.00 91.75 96 ALA A N 1
ATOM 778 C CA . ALA A 1 96 ? 3.402 2.211 -2.114 1.00 91.75 96 ALA A CA 1
ATOM 779 C C . ALA A 1 96 ? 3.809 2.566 -3.547 1.00 91.75 96 ALA A C 1
ATOM 781 O O . ALA A 1 96 ? 4.999 2.704 -3.847 1.00 91.75 96 ALA A O 1
ATOM 782 N N . SER A 1 97 ? 2.806 2.796 -4.393 1.00 89.75 97 SER A N 1
ATOM 783 C CA . SER A 1 97 ? 2.965 3.226 -5.781 1.00 89.75 97 SER A CA 1
ATOM 784 C C . SER A 1 97 ? 3.681 4.577 -5.859 1.00 89.75 97 SER A C 1
ATOM 786 O O . SER A 1 97 ? 4.681 4.718 -6.562 1.00 89.75 97 SER A O 1
ATOM 788 N N . THR A 1 98 ? 3.247 5.557 -5.056 1.00 89.56 98 THR A N 1
ATOM 789 C CA . THR A 1 98 ? 3.859 6.900 -4.997 1.00 89.56 98 THR A CA 1
ATOM 790 C C . THR A 1 98 ? 5.315 6.854 -4.526 1.00 89.56 98 THR A C 1
ATOM 792 O O . THR A 1 98 ? 6.155 7.628 -4.983 1.00 89.56 98 THR A O 1
ATOM 795 N N . CYS A 1 99 ? 5.648 5.923 -3.632 1.00 89.25 99 CYS A N 1
ATOM 796 C CA . CYS A 1 99 ? 7.016 5.700 -3.177 1.00 89.25 99 CYS A CA 1
ATOM 797 C C . CYS A 1 99 ? 7.857 4.856 -4.151 1.00 89.25 99 CYS A C 1
ATOM 799 O O . CYS A 1 99 ? 8.988 4.494 -3.826 1.00 89.25 99 CYS A O 1
ATOM 801 N N . GLY A 1 100 ? 7.331 4.539 -5.337 1.00 81.00 100 GLY A N 1
ATOM 802 C CA . GLY A 1 100 ? 8.056 3.838 -6.389 1.00 81.00 100 GLY A CA 1
ATOM 803 C C . GLY A 1 100 ? 8.257 2.350 -6.121 1.00 81.00 100 GLY A C 1
ATOM 804 O O . GLY A 1 100 ? 9.180 1.770 -6.689 1.00 81.00 100 GLY A O 1
ATOM 805 N N . GLN A 1 101 ? 7.427 1.717 -5.280 1.00 78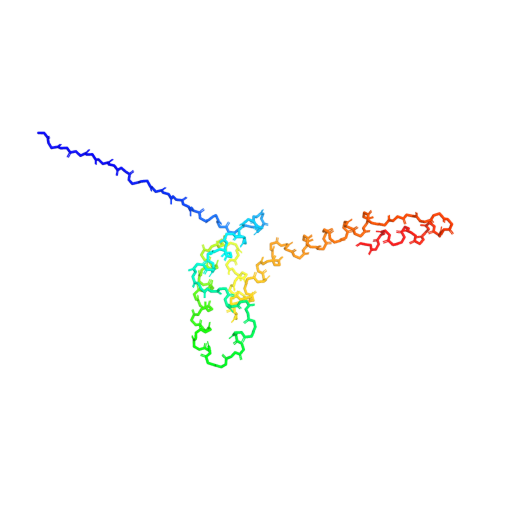.00 101 GLN A N 1
ATOM 806 C CA . GLN A 1 101 ? 7.503 0.269 -5.055 1.00 78.00 101 GLN A CA 1
ATOM 807 C C . GLN A 1 101 ? 7.428 -0.494 -6.385 1.00 78.00 101 GLN A C 1
ATOM 809 O O . GLN A 1 101 ? 8.244 -1.384 -6.627 1.00 78.00 101 GLN A O 1
ATOM 814 N N . ASP A 1 102 ? 6.518 -0.088 -7.267 1.00 75.81 102 ASP A N 1
ATOM 815 C CA . ASP A 1 102 ? 6.346 -0.719 -8.574 1.00 75.81 102 ASP A CA 1
ATOM 816 C C . ASP A 1 102 ? 7.535 -0.430 -9.493 1.00 75.81 102 ASP A C 1
ATOM 818 O O . ASP A 1 102 ? 8.058 -1.341 -10.132 1.00 75.81 102 ASP A O 1
ATOM 822 N N . SER A 1 103 ? 8.053 0.803 -9.485 1.00 72.31 103 SER A N 1
ATOM 823 C CA . SER A 1 103 ? 9.244 1.183 -10.253 1.00 72.31 103 SER A CA 1
ATOM 824 C C . SER A 1 103 ? 10.481 0.378 -9.848 1.00 72.31 103 SER A C 1
ATOM 826 O O . SER A 1 103 ? 11.236 -0.062 -10.711 1.00 72.31 103 SER A O 1
ATOM 828 N N . VAL A 1 104 ? 10.689 0.141 -8.548 1.00 72.56 104 VAL A N 1
ATOM 829 C CA . VAL A 1 104 ? 11.809 -0.675 -8.054 1.00 72.56 104 VAL A CA 1
ATOM 830 C C . VAL A 1 104 ? 11.658 -2.127 -8.503 1.00 72.56 104 VAL A C 1
ATOM 832 O O . VAL A 1 104 ? 12.622 -2.715 -8.989 1.00 7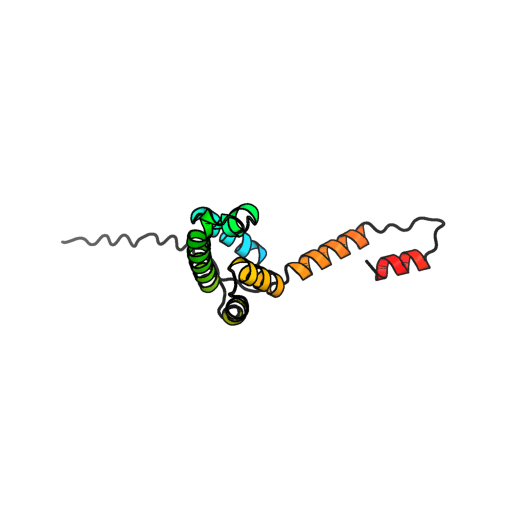2.56 104 VAL A O 1
ATOM 835 N N . ILE A 1 105 ? 10.455 -2.700 -8.396 1.00 73.81 105 ILE A N 1
ATOM 836 C CA . ILE A 1 105 ? 10.185 -4.072 -8.851 1.00 73.81 105 ILE A CA 1
ATOM 837 C C . ILE A 1 105 ? 10.441 -4.199 -10.356 1.00 73.81 105 ILE A C 1
ATOM 839 O O . ILE A 1 105 ? 11.103 -5.149 -10.781 1.00 73.81 105 ILE A O 1
ATOM 843 N N . VAL A 1 106 ? 9.968 -3.238 -11.155 1.00 76.62 106 VAL A N 1
ATOM 844 C CA . VAL A 1 106 ? 10.170 -3.210 -12.609 1.00 76.62 106 VAL A CA 1
ATOM 845 C C . VAL A 1 106 ? 11.656 -3.118 -12.950 1.00 76.62 106 VAL A C 1
ATOM 847 O O . VAL A 1 106 ? 12.153 -3.962 -13.690 1.00 76.62 106 VAL A O 1
ATOM 850 N N . VAL A 1 107 ? 12.394 -2.172 -12.360 1.00 80.50 107 VAL A N 1
ATOM 851 C CA . VAL A 1 107 ? 13.831 -1.994 -12.629 1.00 80.50 107 VAL A CA 1
ATOM 852 C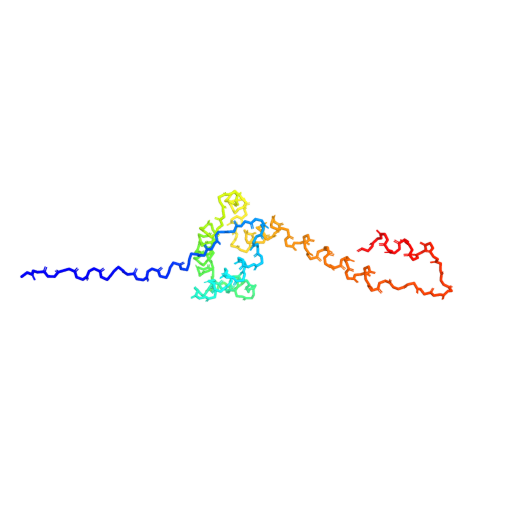 C . VAL A 1 107 ? 14.633 -3.230 -12.226 1.00 80.50 107 VAL A C 1
ATOM 854 O O . VAL A 1 107 ? 15.457 -3.699 -13.010 1.00 80.50 107 VAL A O 1
ATOM 857 N N . CYS A 1 108 ? 14.387 -3.799 -11.042 1.00 82.75 108 CYS A N 1
ATOM 858 C CA . CYS A 1 108 ? 15.065 -5.021 -10.609 1.00 82.75 108 CYS A CA 1
ATOM 859 C C . CYS A 1 108 ? 14.747 -6.208 -11.533 1.00 82.75 108 CYS A C 1
ATOM 861 O O . CYS A 1 108 ? 15.650 -6.973 -11.874 1.00 82.75 108 CYS A O 1
ATOM 863 N N . SER A 1 109 ? 13.495 -6.337 -11.981 1.00 82.06 109 SER A N 1
ATOM 864 C CA . SER A 1 109 ? 13.078 -7.398 -12.904 1.00 82.06 109 SER A CA 1
ATOM 865 C C . SER A 1 109 ? 13.731 -7.250 -14.279 1.00 82.06 109 SER A C 1
ATOM 867 O O . SER A 1 109 ? 14.259 -8.227 -14.813 1.00 82.06 109 SER A O 1
ATOM 869 N N . SER A 1 110 ? 13.742 -6.041 -14.845 1.00 84.69 110 SER A N 1
ATOM 870 C CA . SER A 1 110 ? 14.414 -5.749 -16.117 1.00 84.69 110 SER A CA 1
ATOM 871 C C . SER A 1 110 ? 15.924 -5.953 -16.015 1.00 84.69 110 SER A C 1
ATOM 873 O O . SER A 1 110 ? 16.511 -6.620 -16.865 1.00 84.69 110 SER A O 1
ATOM 875 N N . TYR A 1 111 ? 16.556 -5.505 -14.925 1.00 88.94 111 TYR A N 1
ATOM 876 C CA . TYR A 1 111 ? 17.975 -5.766 -14.671 1.00 88.94 111 TYR A CA 1
ATOM 877 C C . TYR A 1 111 ? 18.284 -7.267 -14.644 1.00 88.94 111 TYR A C 1
ATOM 879 O O . TYR A 1 111 ? 19.233 -7.720 -15.284 1.00 88.94 111 TYR A O 1
ATOM 887 N N . GLN A 1 112 ? 17.463 -8.061 -13.952 1.00 89.75 112 GLN A N 1
ATOM 888 C CA . GLN A 1 112 ? 17.640 -9.508 -13.895 1.00 89.75 112 GLN A CA 1
ATOM 889 C C . GLN A 1 112 ? 17.489 -10.159 -15.277 1.00 89.75 112 GLN A C 1
ATOM 891 O O . GLN A 1 112 ? 18.312 -11.003 -15.636 1.00 89.75 112 GLN A O 1
ATOM 896 N N . LYS A 1 113 ? 16.488 -9.751 -16.071 1.00 89.88 113 LYS A N 1
ATOM 897 C CA . LYS A 1 113 ? 16.306 -10.233 -17.451 1.00 89.88 113 LYS A CA 1
ATOM 898 C C . LYS A 1 113 ? 17.524 -9.929 -18.316 1.00 89.88 113 LYS A C 1
ATOM 900 O O . LYS A 1 113 ? 18.017 -10.827 -18.992 1.00 89.88 113 LYS A O 1
ATOM 905 N N . VAL A 1 114 ? 18.031 -8.698 -18.256 1.00 91.44 114 VAL A N 1
ATOM 906 C CA . VAL A 1 114 ? 19.228 -8.274 -18.993 1.00 91.44 114 VAL A CA 1
ATOM 907 C C . VAL A 1 114 ? 20.455 -9.072 -18.554 1.00 91.44 114 VAL A C 1
ATOM 909 O O . VAL A 1 114 ? 21.177 -9.597 -19.396 1.00 91.44 114 VAL A O 1
ATOM 912 N N . HIS A 1 115 ? 20.671 -9.235 -17.248 1.00 90.56 115 HIS A N 1
ATOM 913 C CA . HIS A 1 115 ? 21.809 -9.982 -16.708 1.00 90.56 115 HIS A CA 1
ATOM 914 C C . HIS A 1 115 ? 21.775 -11.476 -17.082 1.00 90.56 115 HIS A C 1
ATOM 916 O O . HIS A 1 115 ? 22.813 -12.116 -17.254 1.00 90.56 115 HIS A O 1
ATOM 922 N N . GLN A 1 116 ? 20.582 -12.059 -17.203 1.00 90.19 116 GLN A N 1
ATOM 923 C CA . GLN A 1 116 ? 20.402 -13.447 -17.632 1.00 90.19 116 GLN A CA 1
ATOM 924 C C . GLN A 1 116 ? 20.468 -13.617 -19.159 1.00 90.19 116 GLN A C 1
ATOM 926 O O . GLN A 1 116 ? 20.608 -14.746 -19.639 1.00 90.19 116 GLN A O 1
ATOM 931 N N . LEU A 1 117 ? 20.396 -12.526 -19.928 1.00 92.00 117 LEU A N 1
ATOM 932 C CA . LEU A 1 117 ? 20.430 -12.555 -21.383 1.00 92.00 117 LEU A CA 1
ATOM 933 C C . LEU A 1 117 ? 21.851 -12.874 -21.874 1.00 92.00 117 LEU A C 1
ATOM 935 O O . LEU A 1 117 ? 22.725 -12.014 -21.928 1.00 92.00 117 LEU A O 1
ATOM 939 N N . LYS A 1 118 ? 22.091 -14.128 -22.264 1.00 90.81 118 LYS A N 1
ATOM 940 C CA . LYS A 1 118 ? 23.361 -14.558 -22.866 1.00 90.81 118 LYS A CA 1
ATOM 941 C C . LYS A 1 118 ? 23.212 -14.701 -24.372 1.00 90.81 118 LYS A C 1
ATOM 943 O O . LYS A 1 118 ? 22.252 -15.309 -24.848 1.00 90.81 118 LYS A O 1
ATOM 948 N N . TYR A 1 119 ? 24.165 -14.157 -25.121 1.00 91.00 119 TYR A N 1
ATOM 949 C CA . TYR A 1 119 ? 24.240 -14.401 -26.557 1.00 91.00 119 TYR A CA 1
ATOM 950 C C . TYR A 1 119 ? 24.556 -15.876 -26.814 1.00 91.00 119 TYR A C 1
ATOM 952 O O . TYR A 1 119 ? 25.460 -16.436 -26.192 1.00 91.00 119 TYR A O 1
ATOM 960 N N . GLN A 1 120 ? 23.814 -16.499 -27.727 1.00 89.94 120 GLN A N 1
ATOM 961 C CA . GLN A 1 120 ? 24.079 -17.865 -28.161 1.00 89.94 120 GLN A CA 1
ATOM 962 C C . GLN A 1 120 ? 24.820 -17.838 -29.504 1.00 89.94 120 GLN A C 1
ATOM 964 O O . GLN A 1 120 ? 24.260 -17.351 -30.492 1.00 89.94 120 GLN A O 1
ATOM 969 N N . PRO A 1 121 ? 26.067 -18.341 -29.572 1.00 90.00 121 PRO A N 1
ATOM 970 C CA . PRO A 1 121 ? 26.802 -18.438 -30.829 1.00 90.00 121 PRO A CA 1
ATOM 971 C C . PRO A 1 121 ? 26.004 -19.207 -31.891 1.00 90.00 121 PRO A C 1
ATOM 973 O O . PRO A 1 121 ? 25.396 -20.229 -31.590 1.00 90.00 121 PRO A O 1
ATOM 976 N N . GLY A 1 122 ? 25.994 -18.704 -33.127 1.00 89.25 122 GLY A N 1
ATOM 977 C CA . GLY A 1 122 ? 25.199 -19.268 -34.227 1.00 89.25 122 GLY A CA 1
ATOM 978 C C . GLY A 1 122 ? 23.777 -18.704 -34.357 1.00 89.25 122 GLY A C 1
ATOM 979 O O . GLY A 1 122 ? 23.072 -19.077 -35.289 1.00 89.25 122 GLY A O 1
ATOM 980 N N . THR A 1 123 ? 23.359 -17.787 -33.475 1.00 90.38 123 THR A N 1
ATOM 981 C CA . THR A 1 123 ? 22.077 -17.061 -33.582 1.00 90.38 123 THR A CA 1
ATOM 982 C C . THR A 1 123 ? 22.259 -15.630 -34.108 1.00 90.38 123 THR A C 1
ATOM 984 O O . THR A 1 123 ? 23.374 -15.119 -34.171 1.00 90.38 123 THR A O 1
ATOM 987 N N . SER A 1 124 ? 21.171 -14.970 -34.521 1.00 93.94 124 SER A N 1
ATOM 988 C CA . SER A 1 124 ? 21.204 -13.584 -35.012 1.00 93.94 124 SER A CA 1
ATOM 989 C C . SER A 1 124 ? 21.599 -12.604 -33.901 1.00 93.94 124 SER A C 1
ATOM 991 O O . SER A 1 124 ? 20.928 -12.495 -32.870 1.00 93.94 124 SER A O 1
ATOM 993 N N . ILE A 1 125 ? 22.664 -11.832 -34.134 1.00 92.69 125 ILE A N 1
ATOM 994 C CA . ILE A 1 125 ? 23.086 -10.765 -33.217 1.00 92.69 125 ILE A CA 1
ATOM 995 C C . ILE A 1 125 ? 22.049 -9.639 -33.142 1.00 92.69 125 ILE A C 1
ATOM 997 O O . ILE A 1 125 ? 21.822 -9.074 -32.074 1.00 92.69 125 ILE A O 1
ATOM 1001 N N . THR A 1 126 ? 21.365 -9.360 -34.252 1.00 94.00 126 THR A N 1
ATOM 1002 C CA . THR A 1 126 ? 20.300 -8.355 -34.324 1.00 94.00 126 THR A CA 1
ATOM 1003 C C . THR A 1 126 ? 19.134 -8.737 -33.417 1.00 94.00 126 THR A C 1
ATOM 1005 O O . THR A 1 126 ? 18.636 -7.893 -32.673 1.00 94.00 126 THR A O 1
ATOM 1008 N N . ASP A 1 127 ? 18.760 -10.018 -33.393 1.00 90.69 127 ASP A N 1
ATOM 1009 C CA . ASP A 1 127 ? 17.670 -10.518 -32.546 1.00 90.69 127 ASP A CA 1
ATOM 1010 C C . ASP A 1 127 ? 18.061 -10.482 -31.067 1.00 90.69 127 ASP A C 1
ATOM 1012 O O . ASP A 1 127 ? 17.239 -10.171 -30.203 1.00 90.69 127 ASP A O 1
ATOM 1016 N N . HIS A 1 128 ? 19.328 -10.772 -30.759 1.00 91.25 128 HIS A N 1
ATOM 1017 C CA . HIS A 1 128 ? 19.853 -10.644 -29.403 1.00 91.25 128 HIS A CA 1
ATOM 1018 C C . HIS A 1 128 ? 19.825 -9.186 -28.918 1.00 91.25 128 HIS A C 1
ATOM 1020 O O . HIS A 1 128 ? 19.356 -8.919 -27.813 1.00 91.25 128 HIS A O 1
ATOM 1026 N N . ILE A 1 129 ? 20.244 -8.235 -29.761 1.00 91.56 129 ILE A N 1
ATOM 1027 C CA . ILE A 1 129 ? 20.181 -6.797 -29.461 1.00 91.56 129 ILE A CA 1
ATOM 1028 C C . ILE A 1 129 ? 18.729 -6.333 -29.292 1.00 91.56 129 ILE A C 1
ATOM 1030 O O . ILE A 1 129 ? 18.445 -5.541 -28.394 1.00 91.56 129 ILE A O 1
ATOM 1034 N N . ALA A 1 130 ? 17.800 -6.820 -30.119 1.00 91.81 130 ALA A N 1
ATOM 1035 C CA . ALA A 1 130 ? 16.381 -6.498 -29.986 1.00 91.81 130 ALA A CA 1
ATOM 1036 C C . ALA A 1 130 ? 15.829 -6.964 -28.630 1.00 91.81 130 ALA A C 1
ATOM 1038 O O . ALA A 1 130 ? 15.229 -6.164 -27.916 1.00 91.81 130 ALA A O 1
ATOM 1039 N N . LYS A 1 131 ? 16.124 -8.212 -28.231 1.00 90.38 131 LYS A N 1
ATOM 1040 C CA . LYS A 1 131 ? 15.741 -8.765 -26.920 1.00 90.38 131 LYS A CA 1
ATOM 1041 C C . LYS A 1 131 ? 16.346 -7.989 -25.753 1.00 90.38 131 LYS A C 1
ATOM 1043 O O . LYS A 1 131 ? 15.657 -7.768 -24.765 1.00 90.38 131 LYS A O 1
ATOM 1048 N N . PHE A 1 132 ? 17.605 -7.562 -25.873 1.00 89.94 132 PHE A N 1
ATOM 1049 C CA . PHE A 1 132 ? 18.269 -6.727 -24.870 1.00 89.94 132 PHE A CA 1
ATOM 1050 C C . PHE A 1 132 ? 17.574 -5.373 -24.701 1.00 89.94 132 PHE A C 1
ATOM 1052 O O . PHE A 1 132 ? 17.344 -4.938 -23.580 1.00 89.94 132 PHE A O 1
ATOM 1059 N N . LYS A 1 133 ? 17.205 -4.714 -25.805 1.00 88.56 133 LYS A N 1
ATOM 1060 C CA . LYS A 1 133 ? 16.536 -3.402 -25.774 1.00 88.56 133 LYS A CA 1
ATOM 1061 C C . LYS A 1 133 ? 15.101 -3.456 -25.244 1.00 88.56 133 LYS A C 1
ATOM 1063 O O . LYS A 1 133 ? 14.589 -2.428 -24.817 1.00 88.56 133 LYS A O 1
ATOM 1068 N N . SER A 1 134 ? 14.450 -4.616 -25.316 1.00 86.81 134 SER A N 1
ATOM 1069 C CA . SER A 1 134 ? 13.059 -4.813 -24.892 1.00 86.81 134 SER A CA 1
ATOM 1070 C C . SER A 1 134 ? 12.896 -5.447 -23.501 1.00 86.81 134 SER A C 1
ATOM 1072 O O . SER A 1 134 ? 11.767 -5.746 -23.115 1.00 86.81 134 SER A O 1
ATOM 1074 N N . ALA A 1 135 ? 13.995 -5.751 -22.803 1.00 76.94 135 ALA A N 1
ATOM 1075 C CA . ALA A 1 135 ? 14.003 -6.407 -21.489 1.00 76.94 135 ALA A CA 1
ATOM 1076 C C . ALA A 1 135 ? 13.804 -5.409 -20.338 1.00 76.94 135 ALA A C 1
ATOM 1078 O O . ALA A 1 135 ? 13.089 -5.771 -19.368 1.00 76.94 135 ALA A O 1
#

Organism: NCBI:txid27350

pLDDT: mean 85.97, std 14.71, range [39.44, 96.25]

Sequence (135 aa):
MSGNSDSLDDKSSNSFKKLTTSNWVSWKSLFMLHLKSQCLKCLFDNKWVEKDENEDKLVRRNCKALKLLYNTVHKDFHNNILANDTSFVDAYDALASTCGQDSVIVVCSSYQKVHQLKYQPGTSITDHIAKFKSA

Mean predicted aligned error: 10.62 Å

Secondary structure (DSSP, 8-state):
----------------PPB-TT-HHHHHHHHHHHHHHTT-GGGG-HHHHT-GGGHHHHHHHHHHHHHHHHHHB-GGGHHHHHTTTT-HHHHHHHHHHHTTHHHHHHHHHHHHHHHH-PPPTTS-HHHHHHHHHT-

Nearest PDB structures (foldseek):
  8g6k-assembly1_A-2  TM=3.604E-01  e=8.753E+00  Human immunodeficiency virus 1